Protein AF-A0A9D6TCW1-F1 (afdb_monomer_lite)

Foldseek 3Di:
DEDEALEPVVLVVVLVVCCVVCVVPVVVSVVYHGYYPVVVVQVVCCVPPRHDDDDDLVRVLVVLVVVVVVDPPDPDDSVNSSVVVVCVVVVSVVCSHVVDDPVVPPDPPPPDDPPDDD

pLDDT: mean 75.93, std 13.89, range [41.38, 91.5]

Secondary structure (DSSP, 8-state):
-EEEES-HHHHHHHHHHHHHHTTT-HHHHTT-EEEEHHHHHHHHHHHHT-S--PPPHHHHHHHHHHHHHTSTT----HHHHHHHHHHHHHHHHHHHHHT--GGGGS-TTS--PPS---

Sequence (118 aa):
MLLTTFSDTLANALRTKLRRLLGNEPRIGERLEVHALNAVARRLYELNIGWPEVASRDVVRPLLKESAGKVDGQKSSLHFLTTEWEDVVEGLRESLSTGGNARLWLPSGVLEPPPDQC

Radius of gyration: 20.14 Å; chains: 1; bounding box: 44×27×54 Å

Structure (mmCIF, N/CA/C/O backbone):
data_AF-A0A9D6TCW1-F1
#
_entry.id   AF-A0A9D6TCW1-F1
#
loop_
_atom_site.group_PDB
_atom_site.id
_atom_site.type_symbol
_atom_site.label_atom_id
_atom_site.label_alt_id
_atom_site.label_comp_id
_atom_site.label_asym_id
_atom_site.label_entity_id
_atom_site.label_seq_id
_atom_site.pdbx_PDB_ins_code
_atom_site.Cartn_x
_atom_site.Cartn_y
_atom_site.Cartn_z
_atom_site.occupancy
_atom_site.B_iso_or_equiv
_atom_site.auth_seq_id
_atom_site.auth_comp_id
_atom_site.auth_asym_id
_atom_site.auth_atom_id
_atom_site.pdbx_PDB_model_num
ATOM 1 N N . MET A 1 1 ? 16.209 -12.438 -12.715 1.00 79.31 1 MET A N 1
ATOM 2 C CA . MET A 1 1 ? 16.465 -11.817 -11.393 1.00 79.31 1 MET A CA 1
ATOM 3 C C . MET A 1 1 ? 15.421 -10.737 -11.196 1.00 79.31 1 MET A C 1
ATOM 5 O O . MET A 1 1 ? 15.114 -10.061 -12.171 1.00 79.31 1 MET A O 1
ATOM 9 N N . LEU A 1 2 ? 14.863 -10.602 -9.993 1.00 84.12 2 LEU A N 1
ATOM 10 C CA . LEU A 1 2 ? 13.787 -9.651 -9.714 1.00 84.12 2 LEU A CA 1
ATOM 11 C C . LEU A 1 2 ? 14.295 -8.537 -8.799 1.00 84.12 2 LEU A C 1
ATOM 13 O O . LEU A 1 2 ? 14.839 -8.813 -7.732 1.00 84.12 2 LEU A O 1
ATOM 17 N N . LEU A 1 3 ? 14.088 -7.292 -9.217 1.00 84.62 3 LEU A N 1
ATOM 18 C CA . LEU A 1 3 ? 14.284 -6.104 -8.401 1.00 84.62 3 LEU A CA 1
ATOM 19 C C . LEU A 1 3 ? 12.915 -5.506 -8.070 1.00 84.62 3 LEU A C 1
ATOM 21 O O . LEU A 1 3 ? 12.234 -4.961 -8.940 1.00 84.62 3 LEU A O 1
ATOM 25 N N . THR A 1 4 ? 12.512 -5.602 -6.806 1.00 86.56 4 THR A N 1
ATOM 26 C CA . THR A 1 4 ? 11.266 -5.004 -6.318 1.00 86.56 4 THR A CA 1
ATOM 27 C C . THR A 1 4 ? 11.518 -3.631 -5.717 1.00 86.56 4 THR A C 1
ATOM 29 O O . THR A 1 4 ? 12.463 -3.444 -4.953 1.00 86.56 4 THR A O 1
ATOM 32 N N . THR A 1 5 ? 10.652 -2.673 -6.026 1.00 83.56 5 THR A N 1
ATOM 33 C CA . THR A 1 5 ? 10.670 -1.330 -5.431 1.00 83.56 5 THR A CA 1
ATOM 34 C C . THR A 1 5 ? 9.282 -0.935 -4.934 1.00 83.56 5 THR A C 1
ATOM 36 O O . THR A 1 5 ? 8.328 -1.676 -5.127 1.00 83.56 5 THR A O 1
ATOM 39 N N . PHE A 1 6 ? 9.143 0.200 -4.263 1.00 78.94 6 PHE A N 1
ATOM 40 C CA . PHE A 1 6 ? 7.900 0.552 -3.574 1.00 78.94 6 PHE A CA 1
ATOM 41 C C . PHE A 1 6 ? 6.798 1.053 -4.515 1.00 78.94 6 PHE A C 1
ATOM 43 O O . PHE A 1 6 ? 5.640 0.707 -4.306 1.00 78.94 6 PHE A O 1
ATOM 50 N N . SER A 1 7 ? 7.155 1.793 -5.572 1.00 80.81 7 SER A N 1
ATOM 51 C CA . SER A 1 7 ? 6.191 2.427 -6.480 1.00 80.81 7 SER A CA 1
ATOM 52 C C . SER A 1 7 ? 6.432 2.086 -7.948 1.00 80.81 7 SER A C 1
ATOM 54 O O . SER A 1 7 ? 7.567 1.849 -8.374 1.00 80.81 7 SER A O 1
ATOM 56 N N . ASP A 1 8 ? 5.368 2.118 -8.753 1.00 82.12 8 ASP A N 1
ATOM 57 C CA . ASP A 1 8 ? 5.465 1.914 -10.203 1.00 82.12 8 ASP A CA 1
ATOM 58 C C . ASP A 1 8 ? 6.276 3.027 -10.879 1.00 82.12 8 ASP A C 1
ATOM 60 O O . ASP A 1 8 ? 7.067 2.772 -11.790 1.00 82.12 8 ASP A O 1
ATOM 64 N N . THR A 1 9 ? 6.153 4.266 -10.395 1.00 83.69 9 THR A N 1
ATOM 65 C CA . THR A 1 9 ? 6.944 5.412 -10.866 1.00 83.69 9 THR A CA 1
ATOM 66 C C . THR A 1 9 ? 8.438 5.153 -10.685 1.00 83.69 9 THR A C 1
ATOM 68 O O . THR A 1 9 ? 9.225 5.324 -11.622 1.00 83.69 9 THR A O 1
ATOM 71 N N . LEU A 1 10 ? 8.839 4.686 -9.499 1.00 82.75 10 LEU A N 1
ATOM 72 C CA . LEU A 1 10 ? 10.233 4.378 -9.211 1.00 82.75 10 LEU A CA 1
ATOM 73 C C . LEU A 1 10 ? 10.703 3.151 -9.999 1.00 82.75 10 LEU A C 1
ATOM 75 O O . LEU A 1 10 ? 11.810 3.170 -10.538 1.00 82.75 10 LEU A O 1
ATOM 79 N N . ALA A 1 11 ? 9.853 2.132 -10.159 1.00 85.00 11 ALA A N 1
ATOM 80 C CA . ALA A 1 11 ? 10.154 0.958 -10.979 1.00 85.00 11 ALA A CA 1
ATOM 81 C C . ALA A 1 11 ? 10.464 1.360 -12.430 1.00 85.00 11 ALA A C 1
ATOM 83 O O . ALA A 1 11 ? 11.478 0.945 -12.999 1.00 85.00 11 ALA A O 1
ATOM 84 N N . ASN A 1 12 ? 9.650 2.245 -13.008 1.00 83.25 12 ASN A N 1
ATOM 85 C CA . 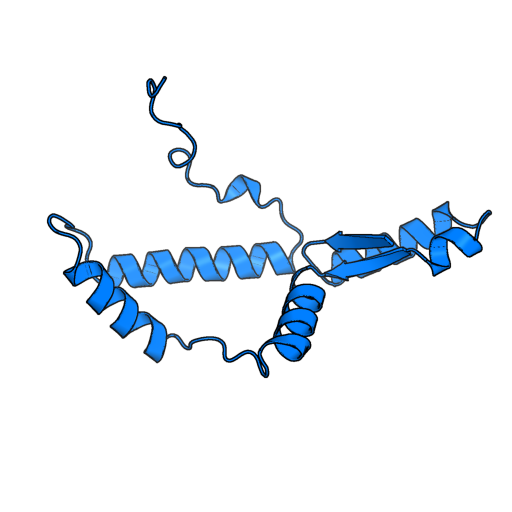ASN A 1 12 ? 9.831 2.757 -14.366 1.00 83.25 12 ASN A CA 1
ATOM 86 C C . ASN A 1 12 ? 11.087 3.630 -14.512 1.00 83.25 12 ASN A C 1
ATOM 88 O O . ASN A 1 12 ? 11.823 3.516 -15.505 1.00 83.25 12 ASN A O 1
ATOM 92 N N . ALA A 1 13 ? 11.376 4.472 -13.516 1.00 85.19 13 ALA A N 1
ATOM 93 C CA . ALA A 1 13 ? 12.590 5.283 -13.485 1.00 85.19 13 ALA A CA 1
ATOM 94 C C . ALA A 1 13 ? 13.852 4.406 -13.407 1.00 85.19 13 ALA A C 1
ATOM 96 O O . ALA A 1 13 ? 14.796 4.605 -14.178 1.00 85.19 13 ALA A O 1
ATOM 97 N N . LEU A 1 14 ? 13.850 3.394 -12.533 1.00 83.75 14 LEU A N 1
ATOM 98 C CA . LEU A 1 14 ? 14.939 2.427 -12.393 1.00 83.75 14 LEU A CA 1
ATOM 99 C C . LEU A 1 14 ? 15.134 1.618 -13.672 1.00 83.75 14 LEU A C 1
ATOM 101 O O . LEU A 1 14 ? 16.259 1.520 -14.151 1.00 83.75 14 LEU A O 1
ATOM 105 N N . ARG A 1 15 ? 14.057 1.129 -14.294 1.00 84.25 15 ARG A N 1
ATOM 106 C CA . ARG A 1 15 ? 14.118 0.408 -15.576 1.00 84.25 15 ARG A CA 1
ATOM 107 C C . ARG A 1 15 ? 14.759 1.252 -16.678 1.00 84.25 15 ARG A C 1
ATOM 109 O O . ARG A 1 15 ? 15.529 0.751 -17.494 1.00 84.25 15 ARG A O 1
ATOM 116 N N . THR A 1 16 ? 14.482 2.552 -16.699 1.00 84.50 16 THR A N 1
ATOM 117 C CA . THR A 1 16 ? 15.089 3.482 -17.662 1.00 84.50 16 THR A CA 1
ATOM 118 C C . THR A 1 16 ? 16.566 3.738 -17.370 1.00 84.50 16 THR A C 1
ATOM 120 O O . THR A 1 16 ? 17.371 3.715 -18.300 1.00 84.50 16 THR A O 1
ATOM 123 N N . LYS A 1 17 ? 16.947 3.916 -16.099 1.00 84.38 17 LYS A N 1
ATOM 124 C CA . LYS A 1 17 ? 18.357 4.063 -15.699 1.00 84.38 17 LYS A CA 1
ATOM 125 C C . LYS A 1 17 ? 19.165 2.789 -15.965 1.00 84.38 17 LYS A C 1
ATOM 127 O O . LYS A 1 17 ? 20.247 2.875 -16.534 1.00 84.38 17 LYS A O 1
ATOM 132 N N . LEU A 1 18 ? 18.612 1.619 -15.648 1.00 83.00 18 LEU A N 1
ATOM 133 C CA . LEU A 1 18 ? 19.233 0.316 -15.895 1.00 83.00 18 LEU A CA 1
ATOM 134 C C . LEU A 1 18 ? 19.469 0.073 -17.385 1.00 83.00 18 LEU A C 1
ATOM 136 O O . LEU A 1 18 ? 20.563 -0.327 -17.754 1.00 83.00 18 LEU A O 1
ATOM 140 N N . ARG A 1 19 ? 18.508 0.401 -18.258 1.00 80.56 19 ARG A N 1
ATOM 141 C CA . ARG A 1 19 ? 18.704 0.304 -19.717 1.00 80.56 19 ARG A CA 1
ATOM 142 C C . ARG A 1 19 ? 19.844 1.182 -20.234 1.00 80.56 19 ARG A C 1
ATOM 144 O O . ARG A 1 19 ? 20.554 0.767 -21.139 1.00 80.56 19 ARG A O 1
ATOM 151 N N . ARG A 1 20 ? 20.025 2.383 -19.671 1.00 82.00 20 ARG A N 1
ATOM 152 C CA . ARG A 1 20 ? 21.127 3.285 -20.050 1.00 82.00 20 ARG A CA 1
ATOM 153 C C . ARG A 1 20 ? 22.481 2.780 -19.547 1.00 82.00 20 ARG A C 1
ATOM 155 O O . ARG A 1 20 ? 23.459 2.875 -20.274 1.00 82.00 20 ARG A O 1
ATOM 162 N N . LEU A 1 21 ? 22.527 2.236 -18.330 1.00 82.00 21 LEU A N 1
ATOM 163 C CA . LEU A 1 21 ? 23.751 1.696 -17.727 1.00 82.00 21 LEU A CA 1
ATOM 164 C C . LEU A 1 21 ? 24.179 0.360 -18.353 1.00 82.00 21 LEU A C 1
ATOM 166 O O . LEU A 1 21 ? 25.366 0.121 -18.526 1.00 82.00 21 LEU A O 1
ATOM 170 N N . LEU A 1 22 ? 23.220 -0.485 -18.735 1.00 75.94 22 LEU A N 1
ATOM 171 C CA . LEU A 1 22 ? 23.449 -1.792 -19.361 1.00 75.94 22 LEU A CA 1
ATOM 172 C C . LEU A 1 22 ? 23.570 -1.711 -20.891 1.00 75.94 22 LEU A C 1
ATOM 174 O O . LEU A 1 22 ? 23.511 -2.740 -21.560 1.00 75.94 22 LEU A O 1
ATOM 178 N N . GLY A 1 23 ? 23.742 -0.511 -21.459 1.00 65.25 23 GLY A N 1
ATOM 179 C CA . GLY A 1 23 ? 23.805 -0.287 -22.908 1.00 65.25 23 GLY A CA 1
ATOM 180 C C . GLY A 1 23 ? 24.885 -1.099 -23.640 1.00 65.25 23 GLY A C 1
ATOM 181 O O . GLY A 1 23 ? 24.759 -1.303 -24.842 1.00 65.25 23 GLY A O 1
ATOM 182 N N . ASN A 1 24 ? 25.894 -1.609 -22.922 1.00 63.31 24 ASN A N 1
ATOM 183 C CA . ASN A 1 24 ? 26.934 -2.491 -23.464 1.00 63.31 24 ASN A CA 1
ATOM 184 C C . ASN A 1 24 ? 26.645 -3.999 -23.310 1.00 63.31 24 ASN A C 1
ATOM 186 O O . ASN A 1 24 ? 27.265 -4.795 -24.009 1.00 63.31 24 ASN A O 1
ATOM 190 N N . GLU A 1 25 ? 25.703 -4.414 -22.453 1.00 66.56 25 GLU A N 1
ATOM 191 C CA . GLU A 1 25 ? 25.390 -5.825 -22.153 1.00 66.56 25 GLU A CA 1
ATOM 192 C C . GLU A 1 25 ? 23.866 -6.075 -22.132 1.00 66.56 25 GLU A C 1
ATOM 194 O O . GLU A 1 25 ? 23.271 -6.378 -21.089 1.00 66.56 25 GLU A O 1
ATOM 199 N N . PRO A 1 26 ? 23.201 -5.997 -23.304 1.00 66.69 26 PRO A N 1
ATOM 200 C CA . PRO A 1 26 ? 21.741 -6.082 -23.419 1.00 66.69 26 PRO A CA 1
ATOM 201 C C . PRO A 1 26 ? 21.161 -7.392 -22.860 1.00 66.69 26 PRO A C 1
ATOM 203 O O . PRO A 1 26 ? 20.081 -7.400 -22.271 1.00 66.69 26 PRO A O 1
ATOM 206 N N . ARG A 1 27 ? 21.927 -8.487 -22.932 1.00 66.88 27 ARG A N 1
ATOM 207 C CA . ARG A 1 27 ? 21.522 -9.822 -22.457 1.00 66.88 27 ARG A CA 1
ATOM 208 C C . ARG A 1 27 ? 21.291 -9.897 -20.941 1.00 66.88 27 ARG A C 1
ATOM 210 O O . ARG A 1 27 ? 20.553 -10.767 -20.482 1.00 66.88 27 ARG A O 1
ATOM 217 N N . ILE A 1 28 ? 21.926 -9.022 -20.152 1.00 69.94 28 ILE A N 1
ATOM 218 C CA . ILE A 1 28 ? 21.722 -8.952 -18.693 1.00 69.94 28 ILE A CA 1
ATOM 219 C C . ILE A 1 28 ? 20.449 -8.157 -18.379 1.00 69.94 28 ILE A C 1
ATOM 221 O O . ILE A 1 28 ? 19.654 -8.574 -17.535 1.00 69.94 28 ILE A O 1
ATOM 225 N N . GLY A 1 29 ? 20.220 -7.050 -19.092 1.00 64.88 29 GLY A N 1
ATOM 226 C CA . GLY A 1 29 ? 19.034 -6.206 -18.920 1.00 64.88 29 GLY A CA 1
ATOM 227 C C . GLY A 1 29 ? 17.724 -6.907 -19.282 1.00 64.88 29 GLY A C 1
ATOM 228 O O . GLY A 1 29 ? 16.706 -6.651 -18.649 1.00 64.88 29 GLY A O 1
ATOM 229 N N . GLU A 1 30 ? 17.754 -7.838 -20.237 1.00 70.56 30 GLU A N 1
ATOM 230 C CA . GLU A 1 30 ? 16.597 -8.664 -20.617 1.00 70.56 30 GLU A CA 1
ATOM 231 C C . GLU A 1 30 ? 16.150 -9.638 -19.516 1.00 70.56 30 GLU A C 1
ATOM 233 O O . GLU A 1 30 ? 14.974 -9.984 -19.441 1.00 70.56 30 GLU A O 1
ATOM 238 N N . ARG A 1 31 ? 17.069 -10.077 -18.642 1.00 77.00 31 ARG A N 1
ATOM 239 C CA . ARG A 1 31 ? 16.789 -11.049 -17.564 1.00 77.00 31 ARG A CA 1
ATOM 240 C C . ARG A 1 31 ? 16.483 -10.386 -16.217 1.00 77.00 31 ARG A C 1
ATOM 242 O O . ARG A 1 31 ? 16.230 -11.094 -15.232 1.00 77.00 31 ARG A O 1
ATOM 249 N N . LEU A 1 32 ? 16.568 -9.056 -16.152 1.00 79.06 32 LEU A N 1
ATOM 250 C CA . LEU A 1 32 ? 16.304 -8.263 -14.959 1.00 79.06 32 LEU A CA 1
ATOM 251 C C . LEU A 1 32 ? 14.892 -7.674 -15.031 1.00 79.06 32 LEU A C 1
ATOM 253 O O . LEU A 1 32 ? 14.619 -6.742 -15.786 1.00 79.06 32 LEU A O 1
ATOM 257 N N . GLU A 1 33 ? 14.000 -8.207 -14.207 1.00 81.88 33 GLU A N 1
ATOM 258 C CA . GLU A 1 33 ? 12.643 -7.692 -14.058 1.00 81.88 33 GLU A CA 1
ATOM 259 C C . GLU A 1 33 ? 12.620 -6.641 -12.947 1.00 81.88 33 GLU A C 1
ATOM 261 O O . GLU A 1 33 ? 13.130 -6.879 -11.851 1.00 81.88 33 GLU A O 1
ATOM 266 N N . VAL A 1 34 ? 12.039 -5.472 -13.225 1.00 85.19 34 VAL A N 1
ATOM 267 C CA . VAL A 1 34 ? 11.865 -4.395 -12.242 1.00 85.19 34 VAL A CA 1
ATOM 268 C C . VAL A 1 34 ? 10.380 -4.124 -12.092 1.00 85.19 34 VAL A C 1
ATOM 270 O O . VAL A 1 34 ? 9.731 -3.711 -13.054 1.00 85.19 34 VAL A O 1
ATOM 273 N N . HIS A 1 35 ? 9.854 -4.341 -10.890 1.00 86.19 35 HIS A N 1
ATOM 274 C CA . HIS A 1 35 ? 8.430 -4.201 -10.597 1.00 86.19 35 HIS A CA 1
ATOM 275 C C . HIS A 1 35 ? 8.201 -3.514 -9.253 1.00 86.19 35 HIS A C 1
ATOM 277 O O . HIS A 1 35 ? 9.035 -3.591 -8.348 1.00 86.19 35 HIS A O 1
ATOM 283 N N . ALA A 1 36 ? 7.047 -2.863 -9.106 1.00 86.75 36 ALA A N 1
ATOM 284 C CA . ALA A 1 36 ? 6.583 -2.448 -7.794 1.00 86.75 36 ALA A CA 1
ATOM 285 C C . ALA A 1 36 ? 6.227 -3.678 -6.943 1.00 86.75 36 ALA A C 1
ATOM 287 O O . ALA A 1 36 ? 5.685 -4.667 -7.445 1.00 86.75 36 ALA A O 1
ATOM 288 N N . LEU A 1 37 ? 6.498 -3.603 -5.643 1.00 86.00 37 LEU A N 1
ATOM 289 C CA . LEU A 1 37 ? 6.230 -4.658 -4.675 1.00 86.00 37 LEU A CA 1
ATOM 290 C C . LEU A 1 37 ? 4.744 -5.019 -4.676 1.00 86.00 37 LEU A C 1
ATOM 292 O O . LEU A 1 37 ? 4.414 -6.196 -4.727 1.00 86.00 37 LEU A O 1
ATOM 296 N N . ASN A 1 38 ? 3.858 -4.019 -4.727 1.00 83.06 38 ASN A N 1
ATOM 297 C CA . ASN A 1 38 ? 2.410 -4.226 -4.794 1.00 83.06 38 ASN A CA 1
ATOM 298 C C . ASN A 1 38 ? 1.985 -4.997 -6.048 1.00 83.06 38 ASN A C 1
ATOM 300 O O . ASN A 1 38 ? 1.102 -5.849 -5.970 1.00 83.06 38 ASN A O 1
ATOM 304 N N . ALA A 1 39 ? 2.619 -4.731 -7.192 1.00 84.88 39 ALA A N 1
ATOM 305 C CA . ALA A 1 39 ? 2.323 -5.431 -8.437 1.00 84.88 39 ALA A CA 1
ATOM 306 C C . ALA A 1 39 ? 2.739 -6.908 -8.354 1.00 84.88 39 ALA A C 1
ATOM 308 O O . ALA A 1 39 ? 1.978 -7.791 -8.749 1.00 84.88 39 ALA A O 1
ATOM 309 N N . VAL A 1 40 ? 3.918 -7.186 -7.787 1.00 87.62 40 VAL A N 1
ATOM 310 C CA . VAL A 1 40 ? 4.388 -8.563 -7.565 1.00 87.62 40 VAL A CA 1
ATOM 311 C C . VAL A 1 40 ? 3.522 -9.276 -6.528 1.00 87.62 40 VAL A C 1
ATOM 313 O O . VAL A 1 40 ? 3.088 -10.396 -6.774 1.00 87.62 40 VAL A O 1
ATOM 316 N N . ALA A 1 41 ? 3.223 -8.625 -5.403 1.00 86.69 41 ALA A N 1
ATOM 317 C CA . ALA A 1 41 ? 2.400 -9.179 -4.333 1.00 86.69 41 ALA A CA 1
ATOM 318 C C . ALA A 1 41 ? 0.989 -9.521 -4.826 1.00 86.69 41 ALA A C 1
ATOM 320 O O . ALA A 1 41 ? 0.527 -10.637 -4.612 1.00 86.69 41 ALA A O 1
ATOM 321 N N . ARG A 1 42 ? 0.339 -8.604 -5.555 1.00 86.81 42 ARG A N 1
ATOM 322 C CA . ARG A 1 42 ? -0.976 -8.835 -6.166 1.00 86.81 42 ARG A CA 1
ATOM 323 C C . ARG A 1 42 ? -0.944 -10.020 -7.124 1.00 86.81 42 ARG A C 1
ATOM 325 O O . ARG A 1 42 ? -1.751 -10.928 -6.983 1.00 86.81 42 ARG A O 1
ATOM 332 N N . ARG A 1 43 ? 0.023 -10.046 -8.046 1.00 87.19 43 ARG A N 1
ATOM 333 C CA . ARG A 1 43 ? 0.174 -11.142 -9.011 1.00 87.19 43 ARG A CA 1
ATOM 334 C C . ARG A 1 43 ? 0.370 -12.488 -8.313 1.00 87.19 43 ARG A C 1
ATOM 336 O O . ARG A 1 43 ? -0.235 -13.475 -8.710 1.00 87.19 43 ARG A O 1
ATOM 343 N N . LEU A 1 44 ? 1.217 -12.544 -7.286 1.00 89.06 44 LEU A N 1
ATOM 344 C CA . LEU A 1 44 ? 1.440 -13.774 -6.525 1.00 89.06 44 LEU A CA 1
ATOM 345 C C . LEU A 1 44 ? 0.186 -14.199 -5.755 1.00 89.06 44 LEU A C 1
ATOM 347 O O . LEU A 1 44 ? -0.113 -15.389 -5.716 1.00 89.06 44 LEU A O 1
ATOM 351 N N . TYR A 1 45 ? -0.559 -13.255 -5.182 1.00 87.38 45 TYR A N 1
ATOM 352 C CA . TYR A 1 45 ? -1.808 -13.541 -4.479 1.00 87.38 45 TYR A CA 1
ATOM 353 C C . TYR A 1 45 ? -2.875 -14.099 -5.433 1.00 87.38 45 TYR A C 1
ATOM 355 O O . TYR A 1 45 ? -3.455 -15.147 -5.162 1.00 87.38 45 TYR A O 1
ATOM 363 N N . GLU A 1 46 ? -3.052 -13.467 -6.595 1.00 91.44 46 GLU A N 1
ATOM 364 C CA . GLU A 1 46 ? -3.981 -13.908 -7.644 1.00 91.44 46 GLU A CA 1
ATOM 365 C C . GLU A 1 46 ? -3.664 -15.311 -8.164 1.00 91.44 46 GLU A C 1
ATOM 367 O O . GLU A 1 46 ? -4.575 -16.102 -8.396 1.00 91.44 46 GLU A O 1
ATOM 372 N N . LEU A 1 47 ? -2.379 -15.643 -8.303 1.00 90.88 47 LEU A N 1
ATOM 373 C CA . LEU A 1 47 ? -1.947 -16.950 -8.797 1.00 90.88 47 LEU A CA 1
ATOM 374 C C . LEU A 1 47 ? -2.095 -18.083 -7.775 1.00 90.88 47 LEU A C 1
ATOM 376 O O . LEU A 1 47 ? -2.293 -19.224 -8.182 1.00 90.88 47 LEU A O 1
ATOM 380 N N . ASN A 1 48 ? -1.951 -17.801 -6.477 1.00 91.38 48 ASN A N 1
ATOM 381 C CA . ASN A 1 48 ? -1.885 -18.847 -5.446 1.00 91.38 48 ASN A CA 1
ATOM 382 C C . ASN A 1 48 ? -3.146 -18.954 -4.584 1.00 91.38 48 ASN A C 1
ATOM 384 O O . ASN A 1 48 ? -3.410 -20.018 -4.030 1.00 91.38 48 ASN A O 1
ATOM 388 N N . ILE A 1 49 ? -3.890 -17.860 -4.423 1.00 91.50 49 ILE A N 1
ATOM 389 C CA . ILE A 1 49 ? -5.026 -17.770 -3.497 1.00 91.50 49 ILE A CA 1
ATOM 390 C C . ILE A 1 49 ? -6.301 -17.413 -4.265 1.00 91.50 49 ILE A C 1
ATOM 392 O O . ILE A 1 49 ? -7.337 -18.039 -4.056 1.00 91.50 49 ILE A O 1
ATOM 396 N N . GLY A 1 50 ? -6.222 -16.445 -5.179 1.00 88.31 50 GLY A N 1
ATOM 397 C CA . GLY A 1 50 ? -7.356 -15.965 -5.965 1.00 88.31 50 GLY A CA 1
ATOM 398 C C . GLY A 1 50 ? -7.480 -14.447 -5.910 1.00 88.31 50 GLY A C 1
ATOM 399 O O . GLY A 1 50 ? -6.514 -13.745 -5.621 1.00 88.31 50 GLY A O 1
ATOM 400 N N . TRP A 1 51 ? -8.662 -13.911 -6.212 1.00 82.56 51 TRP A N 1
ATOM 401 C CA . TRP A 1 51 ? -8.819 -12.463 -6.318 1.00 82.56 51 TRP A CA 1
ATOM 402 C C . TRP A 1 51 ? -8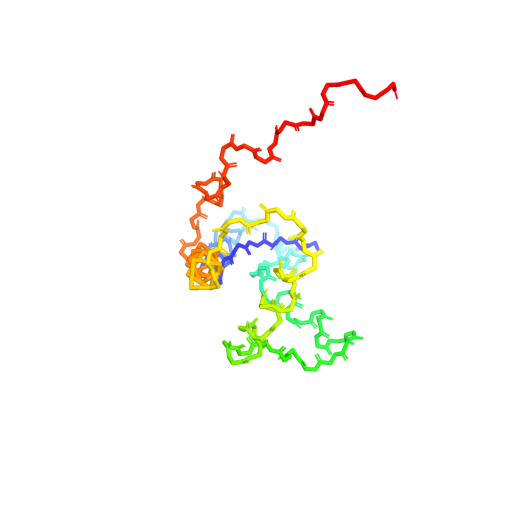.631 -11.773 -4.956 1.00 82.56 51 TRP A C 1
ATOM 404 O O . TRP A 1 51 ? -9.301 -12.150 -3.994 1.00 82.56 51 TRP A O 1
ATOM 414 N N . PRO A 1 52 ? -7.748 -10.765 -4.846 1.00 80.94 52 PRO A N 1
ATOM 415 C CA . PRO A 1 52 ? -7.537 -10.060 -3.593 1.00 80.94 52 PRO A CA 1
ATOM 416 C C . PRO A 1 52 ? -8.775 -9.240 -3.232 1.00 80.94 52 PRO A C 1
ATOM 418 O O . PRO A 1 52 ? -9.092 -8.239 -3.881 1.00 80.94 52 PRO A O 1
ATOM 421 N N . GLU A 1 53 ? -9.451 -9.648 -2.164 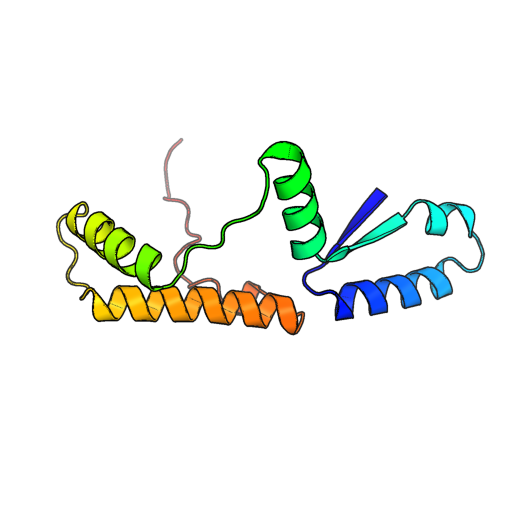1.00 82.31 53 GLU A N 1
ATOM 422 C CA . GLU A 1 53 ? -10.527 -8.886 -1.543 1.00 82.31 53 GLU A CA 1
ATOM 423 C C . GLU A 1 53 ? -9.942 -8.035 -0.413 1.00 82.31 53 GLU A C 1
ATOM 425 O O . GLU A 1 53 ? -9.624 -8.514 0.675 1.00 82.31 53 GLU A O 1
ATOM 430 N N . VAL A 1 54 ? -9.727 -6.750 -0.698 1.00 81.69 54 VAL A N 1
ATOM 431 C CA . VAL A 1 54 ? -9.230 -5.807 0.307 1.00 81.69 54 VAL A CA 1
ATOM 432 C C . VAL A 1 54 ? -10.383 -5.448 1.239 1.00 81.69 54 VAL A C 1
ATOM 434 O O . VAL A 1 54 ? -11.390 -4.903 0.790 1.00 81.69 54 VAL A O 1
ATOM 437 N N . ALA A 1 55 ? -10.221 -5.736 2.533 1.00 85.25 55 ALA A N 1
ATOM 438 C CA . ALA A 1 55 ? -11.233 -5.448 3.542 1.00 85.25 55 ALA A CA 1
ATOM 439 C C . ALA A 1 55 ? -11.604 -3.956 3.550 1.00 85.25 55 ALA A C 1
ATOM 441 O O . ALA A 1 55 ? -10.739 -3.081 3.654 1.00 85.25 55 ALA A O 1
ATOM 442 N N . SER A 1 56 ? -12.902 -3.667 3.452 1.00 84.88 56 SER A N 1
ATOM 443 C CA . SER A 1 56 ? -13.418 -2.304 3.556 1.00 84.88 56 SER A CA 1
ATOM 444 C C . SER A 1 56 ? -13.386 -1.809 5.005 1.00 84.88 56 SER A C 1
ATOM 446 O O . SER A 1 56 ? -13.283 -2.593 5.953 1.00 84.88 56 SER A O 1
ATOM 448 N N . ARG A 1 57 ? -13.537 -0.494 5.200 1.00 82.25 57 ARG A N 1
ATOM 449 C CA . ARG A 1 57 ? -13.629 0.109 6.543 1.00 82.25 57 ARG A CA 1
ATOM 450 C C . ARG A 1 57 ? -14.754 -0.506 7.383 1.00 82.25 57 ARG A C 1
ATOM 452 O O . ARG A 1 57 ? -14.579 -0.707 8.584 1.00 82.25 57 ARG A O 1
ATOM 459 N N . ASP A 1 58 ? -15.865 -0.864 6.742 1.00 85.62 58 ASP A N 1
ATOM 460 C CA . ASP A 1 58 ? -17.022 -1.488 7.391 1.00 85.62 58 ASP A CA 1
ATOM 461 C C . ASP A 1 58 ? -16.727 -2.902 7.903 1.00 85.62 58 ASP A C 1
ATOM 463 O O . ASP A 1 58 ? -17.336 -3.334 8.878 1.00 85.62 58 ASP A O 1
ATOM 467 N N . VAL A 1 59 ? -15.769 -3.603 7.286 1.00 89.38 59 VAL A N 1
ATOM 468 C CA . VAL A 1 59 ? -15.277 -4.914 7.738 1.00 89.38 59 VAL A CA 1
ATOM 469 C C . VAL A 1 59 ? -14.215 -4.750 8.824 1.00 89.38 59 VAL A C 1
ATOM 471 O O . VAL A 1 59 ? -14.228 -5.458 9.828 1.00 89.38 59 VAL A O 1
ATOM 474 N N . VAL A 1 60 ? -13.307 -3.788 8.668 1.00 89.12 60 VAL A N 1
ATOM 475 C CA . VAL A 1 60 ? -12.195 -3.573 9.605 1.00 89.12 60 VAL A CA 1
ATOM 476 C C . VAL A 1 60 ? -12.682 -3.089 10.974 1.00 89.12 60 VAL A C 1
ATOM 478 O O . VAL A 1 60 ? -12.216 -3.572 12.005 1.00 89.12 60 VAL A O 1
ATOM 481 N N . ARG A 1 61 ? -13.642 -2.161 11.018 1.00 87.19 61 ARG A N 1
ATOM 482 C CA . ARG A 1 61 ? -14.142 -1.572 12.269 1.00 87.19 61 ARG A CA 1
ATOM 483 C C . ARG A 1 61 ? -14.712 -2.593 13.275 1.00 87.19 61 ARG A C 1
ATOM 485 O O . ARG A 1 61 ? -14.342 -2.512 14.450 1.00 87.19 61 ARG A O 1
ATOM 492 N N . PRO A 1 62 ? -15.600 -3.537 12.898 1.00 89.38 62 PRO A N 1
ATOM 493 C CA . PRO A 1 62 ? -16.078 -4.562 13.824 1.00 89.38 62 PRO A CA 1
ATOM 494 C C . PRO A 1 62 ? -14.964 -5.526 14.252 1.00 89.38 62 PRO A C 1
ATOM 496 O O . PRO A 1 62 ? -14.929 -5.893 15.424 1.00 89.38 62 PRO A O 1
ATOM 499 N N . LEU A 1 63 ? -14.017 -5.861 13.366 1.00 88.62 63 LEU A N 1
ATOM 500 C CA . LEU A 1 63 ? -12.860 -6.704 13.703 1.00 88.62 63 LEU A CA 1
ATOM 501 C C . LEU A 1 63 ? -11.923 -6.031 14.716 1.00 88.62 63 LEU A C 1
ATOM 503 O O . LEU A 1 63 ? -11.462 -6.676 15.659 1.00 88.62 63 LEU A O 1
ATOM 507 N N . LEU A 1 64 ? -11.681 -4.724 14.572 1.00 87.56 64 LEU A N 1
ATOM 508 C CA . LEU A 1 64 ? -10.940 -3.929 15.555 1.00 87.56 64 LEU A CA 1
ATOM 509 C C . LEU A 1 64 ? -11.655 -3.913 16.908 1.00 87.56 64 LEU A C 1
ATOM 511 O O . LEU A 1 64 ? -11.014 -4.100 17.940 1.00 87.56 64 LEU A O 1
ATOM 515 N N . LYS A 1 65 ? -12.983 -3.744 16.914 1.00 86.75 65 LYS A N 1
ATOM 516 C CA . LYS A 1 65 ? -13.786 -3.775 18.146 1.00 86.75 65 LYS A CA 1
ATOM 517 C C . LYS A 1 65 ? -13.705 -5.130 18.847 1.00 86.75 65 LYS A C 1
ATOM 519 O O . LYS A 1 65 ? -13.514 -5.172 20.060 1.00 86.75 65 LYS A O 1
ATOM 524 N N . GLU A 1 66 ? -13.859 -6.217 18.098 1.00 87.62 66 GLU A N 1
ATOM 525 C CA . GLU A 1 66 ? -13.754 -7.576 18.629 1.00 87.62 66 GLU A CA 1
ATOM 526 C C . GLU A 1 66 ? -12.358 -7.836 19.206 1.00 87.62 66 GLU A C 1
ATOM 528 O O . GLU A 1 66 ? -12.229 -8.367 20.307 1.00 87.62 66 GLU A O 1
ATOM 533 N N . SER A 1 67 ? -11.313 -7.416 18.491 1.00 86.62 67 SER A N 1
ATOM 534 C CA . SER A 1 67 ? -9.924 -7.616 18.911 1.00 86.62 67 SER A CA 1
ATOM 535 C C . SER A 1 67 ? -9.581 -6.795 20.154 1.00 86.62 67 SER A C 1
ATOM 537 O O . SER A 1 67 ? -8.952 -7.316 21.071 1.00 86.62 67 SER A O 1
ATOM 539 N N . ALA A 1 68 ? -10.052 -5.547 20.235 1.00 84.56 68 ALA A N 1
ATOM 540 C CA . ALA A 1 68 ? -9.876 -4.696 21.411 1.00 84.56 68 ALA A CA 1
ATOM 541 C C . ALA A 1 68 ? -10.553 -5.282 22.660 1.00 84.56 68 ALA A C 1
ATOM 543 O O . ALA A 1 68 ? -10.004 -5.195 23.753 1.00 84.56 68 ALA A O 1
ATOM 544 N N . GLY A 1 69 ? -11.713 -5.930 22.499 1.00 81.00 69 GLY A N 1
ATOM 545 C CA . GLY A 1 69 ? -12.423 -6.595 23.596 1.00 81.00 69 GLY A CA 1
ATOM 546 C C . GLY A 1 69 ? -11.729 -7.848 24.144 1.00 81.00 69 GLY A C 1
ATOM 547 O O . GLY A 1 69 ? -12.075 -8.293 25.232 1.00 81.00 69 GLY A O 1
ATOM 548 N N . LYS A 1 70 ? -10.760 -8.416 23.413 1.00 84.31 70 LYS A N 1
ATOM 549 C CA . LYS A 1 70 ? -9.979 -9.592 23.838 1.00 84.31 70 LYS A CA 1
ATOM 550 C C . LYS A 1 70 ? -8.720 -9.230 24.630 1.00 84.31 70 LYS A C 1
ATOM 552 O O . LYS A 1 70 ? -8.065 -10.132 25.145 1.00 84.31 70 LYS A O 1
ATOM 557 N N . VAL A 1 71 ? -8.356 -7.947 24.706 1.00 80.25 71 VAL A N 1
ATOM 558 C CA . VAL A 1 71 ? -7.155 -7.495 25.416 1.00 80.25 71 VAL A CA 1
ATOM 559 C C . VAL A 1 71 ? -7.555 -6.778 26.701 1.00 80.25 71 VAL A C 1
ATOM 561 O O . VAL A 1 71 ? -8.043 -5.648 26.674 1.00 80.25 71 VAL A O 1
ATOM 564 N N . ASP A 1 72 ? -7.320 -7.434 27.835 1.00 65.50 72 ASP A N 1
ATOM 565 C CA . ASP A 1 72 ? -7.594 -6.861 29.152 1.00 65.50 72 ASP A CA 1
ATOM 566 C C . ASP A 1 72 ? -6.707 -5.637 29.438 1.00 65.50 72 ASP A C 1
ATOM 568 O O . ASP A 1 72 ? -5.514 -5.609 29.134 1.00 65.50 72 ASP A O 1
ATOM 572 N N . GLY A 1 73 ? -7.299 -4.606 30.050 1.00 68.81 73 GLY A N 1
ATOM 573 C CA . GLY A 1 73 ? -6.586 -3.406 30.501 1.00 68.81 73 GLY A CA 1
ATOM 574 C C . GLY A 1 73 ? -6.380 -2.305 29.453 1.00 68.81 73 GLY A C 1
ATOM 575 O O . GLY A 1 73 ? -5.770 -1.280 29.773 1.00 68.81 73 GLY A O 1
ATOM 576 N N . GLN A 1 74 ? -6.903 -2.446 28.229 1.00 65.19 74 GLN A N 1
ATOM 577 C CA . GLN A 1 74 ? -6.824 -1.370 27.237 1.00 65.19 74 GLN A CA 1
ATOM 578 C C . GLN A 1 74 ? -7.776 -0.210 27.565 1.00 65.19 74 GLN A C 1
ATOM 580 O O . GLN A 1 74 ? -8.991 -0.372 27.640 1.00 65.19 74 GLN A O 1
ATOM 585 N N . LYS A 1 75 ? -7.215 0.997 27.714 1.00 69.75 75 LYS A N 1
ATOM 586 C CA . LYS A 1 75 ? -7.963 2.259 27.902 1.00 69.75 75 LYS A CA 1
ATOM 587 C C . LYS A 1 75 ? -8.251 2.995 26.586 1.00 69.75 75 LYS A C 1
ATOM 589 O O . LYS A 1 75 ? -8.787 4.101 26.602 1.00 69.75 75 LYS A O 1
ATOM 594 N N . SER A 1 76 ? -7.868 2.408 25.457 1.00 74.19 76 SER A N 1
ATOM 595 C CA . SER A 1 76 ? -8.001 3.013 24.134 1.00 74.19 76 SER A CA 1
ATOM 596 C C . SER A 1 76 ? -9.446 2.936 23.651 1.00 74.19 76 SER A C 1
ATOM 598 O O . SER A 1 76 ? -10.055 1.868 23.640 1.00 74.19 76 SER A O 1
ATOM 600 N N . SER A 1 77 ? -10.013 4.070 23.236 1.00 84.12 77 SER A N 1
ATOM 601 C CA . SER A 1 77 ? -11.360 4.084 22.661 1.00 84.12 77 SER A CA 1
ATOM 602 C C . SER A 1 77 ? -11.364 3.427 21.275 1.00 84.12 77 SER A C 1
ATOM 604 O O . SER A 1 77 ? -10.381 3.493 20.537 1.00 84.12 77 SER A O 1
ATOM 606 N N . LEU A 1 78 ? -12.492 2.832 20.874 1.00 83.62 78 LEU A N 1
ATOM 607 C CA . LEU A 1 78 ? -12.636 2.269 19.523 1.00 83.62 78 LEU A CA 1
ATOM 608 C C . LEU A 1 78 ? -12.413 3.328 18.432 1.00 83.62 78 LEU A C 1
ATOM 610 O O . LEU A 1 78 ? -11.880 3.014 17.372 1.00 83.62 78 LEU A O 1
ATOM 614 N N . HIS A 1 79 ? -12.813 4.576 18.693 1.00 85.00 79 HIS A N 1
ATOM 615 C CA . HIS A 1 79 ? -12.544 5.690 17.787 1.00 85.00 79 HIS A CA 1
ATOM 61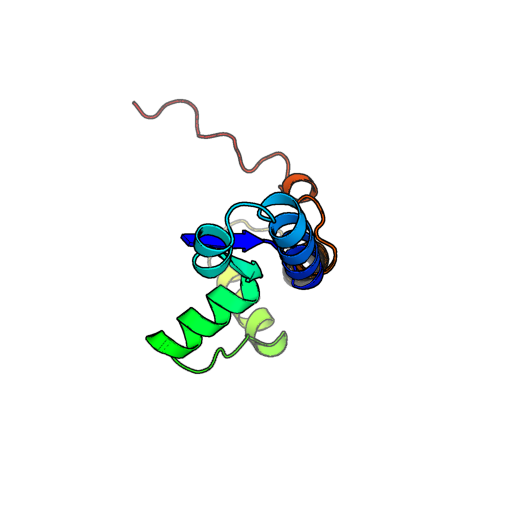6 C C . HIS A 1 79 ? -11.041 5.886 17.610 1.00 85.00 79 HIS A C 1
ATOM 618 O O . HIS A 1 79 ? -10.585 5.957 16.477 1.00 85.00 79 HIS A O 1
ATOM 624 N N . PHE A 1 80 ? -10.283 5.944 18.706 1.00 86.12 80 PHE A N 1
ATOM 625 C CA . PHE A 1 80 ? -8.833 6.097 18.651 1.00 86.12 80 PHE A CA 1
ATOM 626 C C . PHE A 1 80 ? -8.190 4.963 17.843 1.00 86.12 80 PHE A C 1
ATOM 628 O O . PHE A 1 80 ? -7.491 5.237 16.881 1.00 86.12 80 PHE A O 1
ATOM 635 N N . LEU A 1 81 ? -8.524 3.700 18.130 1.00 86.75 81 LEU A N 1
ATOM 636 C CA . LEU A 1 81 ? -7.985 2.549 17.388 1.00 86.75 81 LEU A CA 1
ATOM 637 C C . LEU A 1 81 ? -8.329 2.574 15.893 1.00 86.75 81 LEU A C 1
ATOM 639 O O . LEU A 1 81 ? -7.525 2.154 15.067 1.00 86.75 81 LEU A O 1
ATOM 643 N N . THR A 1 82 ? -9.527 3.049 15.547 1.00 86.44 82 THR A N 1
ATOM 644 C CA . THR A 1 82 ? -9.939 3.179 14.143 1.00 86.44 82 THR A CA 1
ATOM 645 C C . THR A 1 82 ? -9.135 4.276 13.448 1.00 86.44 82 THR A C 1
ATOM 647 O O . THR A 1 82 ? -8.661 4.054 12.342 1.00 86.44 82 THR A O 1
ATOM 650 N N . THR A 1 83 ? -8.939 5.426 14.101 1.00 86.06 83 THR A N 1
ATOM 651 C CA . THR A 1 83 ? -8.124 6.529 13.572 1.00 86.06 83 THR A CA 1
ATOM 652 C C . THR A 1 83 ? -6.663 6.117 13.406 1.00 86.06 83 THR A C 1
ATOM 654 O O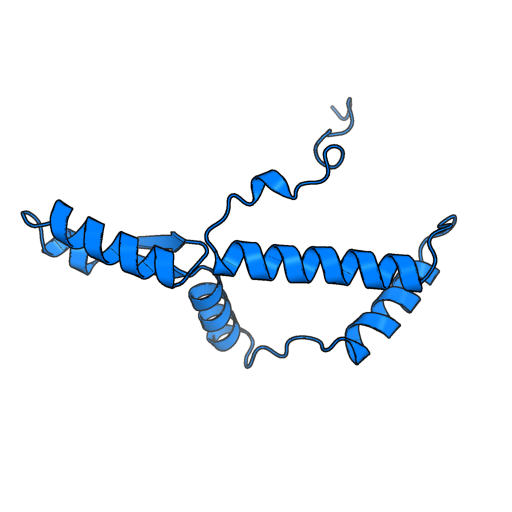 . THR A 1 83 ? -6.131 6.254 12.315 1.00 86.06 83 THR A O 1
ATOM 657 N N . GLU A 1 84 ? -6.051 5.506 14.422 1.00 87.31 84 GLU A N 1
ATOM 658 C CA . GLU A 1 84 ? -4.660 5.034 14.346 1.00 87.31 84 GLU A CA 1
ATOM 659 C C . GLU A 1 84 ? -4.465 4.000 13.231 1.00 87.31 84 GLU A C 1
ATOM 661 O O . GLU A 1 84 ? -3.490 4.047 12.484 1.00 87.31 84 GLU A O 1
ATOM 666 N N . TRP A 1 85 ? -5.410 3.065 13.083 1.00 86.62 85 TRP A N 1
ATOM 667 C CA . TRP A 1 85 ? -5.375 2.099 11.988 1.00 86.62 85 TRP A CA 1
ATOM 668 C C . TRP A 1 85 ? -5.440 2.790 10.621 1.00 86.62 85 TRP A C 1
ATOM 670 O O . TRP A 1 85 ? -4.688 2.439 9.711 1.00 86.62 85 TRP A O 1
ATOM 680 N N . GLU A 1 86 ? -6.334 3.766 10.465 1.00 87.00 86 GLU A N 1
ATOM 681 C CA . GLU A 1 86 ? -6.479 4.521 9.221 1.00 87.00 86 GLU A CA 1
ATOM 682 C C . GLU A 1 86 ? -5.233 5.346 8.896 1.00 87.00 86 GLU A C 1
ATOM 684 O O . GLU A 1 86 ? -4.800 5.329 7.744 1.00 87.00 86 GLU A O 1
ATOM 689 N N . ASP A 1 87 ? -4.622 5.983 9.892 1.00 84.19 87 ASP A N 1
ATOM 690 C CA . ASP A 1 87 ? -3.398 6.768 9.728 1.00 84.19 87 ASP A CA 1
ATOM 691 C C . ASP A 1 87 ? -2.223 5.882 9.288 1.00 84.19 87 ASP A C 1
ATOM 693 O O . ASP A 1 87 ? -1.498 6.224 8.350 1.00 84.19 87 ASP A O 1
ATOM 697 N N . VAL A 1 88 ? -2.071 4.693 9.886 1.00 84.38 88 VAL A N 1
ATOM 698 C CA . VAL A 1 88 ? -1.048 3.715 9.476 1.00 84.38 88 VAL A CA 1
ATOM 699 C C . VAL A 1 88 ? -1.290 3.223 8.048 1.00 84.38 88 VAL A C 1
ATOM 701 O O . VAL A 1 88 ? -0.350 3.145 7.252 1.00 84.38 88 VAL A O 1
ATOM 704 N N . VAL A 1 89 ? -2.536 2.886 7.699 1.00 84.06 89 VAL A N 1
ATOM 705 C CA . VAL A 1 89 ? -2.878 2.379 6.361 1.00 84.06 89 VAL A CA 1
ATOM 706 C C . VAL A 1 89 ? -2.704 3.457 5.292 1.00 84.06 89 VAL A C 1
ATOM 708 O O . VAL A 1 89 ? -2.148 3.166 4.231 1.00 84.06 89 VAL A O 1
ATOM 711 N N . GLU A 1 90 ? -3.144 4.691 5.545 1.00 80.88 90 GLU A N 1
ATOM 712 C CA . GLU A 1 90 ? -3.006 5.783 4.580 1.00 80.88 90 GLU A CA 1
ATOM 713 C C . GLU A 1 90 ? -1.544 6.215 4.442 1.00 80.88 90 GLU A C 1
ATOM 715 O O . GLU A 1 90 ? -1.064 6.356 3.318 1.00 80.88 90 GLU A O 1
ATOM 720 N N . GLY A 1 91 ? -0.795 6.308 5.546 1.00 80.31 91 GLY A N 1
ATOM 721 C CA . GLY A 1 91 ? 0.639 6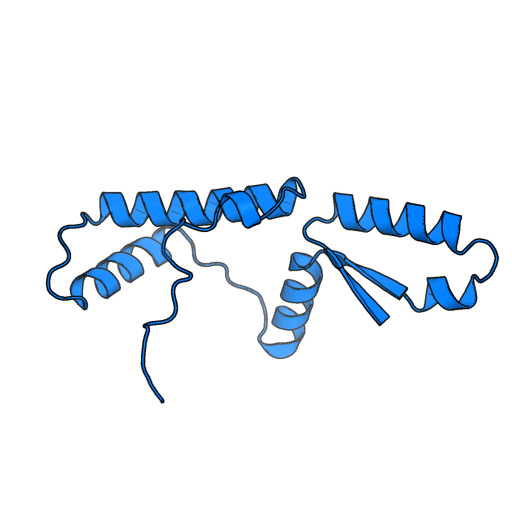.601 5.514 1.00 80.31 91 GLY A CA 1
ATOM 722 C C . GLY A 1 91 ? 1.438 5.536 4.757 1.00 80.31 91 GLY A C 1
ATOM 723 O O . GLY A 1 91 ? 2.315 5.856 3.948 1.00 80.31 91 GLY A O 1
ATOM 724 N N . LEU A 1 92 ? 1.092 4.255 4.932 1.00 74.38 92 LEU A N 1
ATOM 725 C CA . LEU A 1 92 ? 1.664 3.172 4.132 1.00 74.38 92 LEU A CA 1
ATOM 726 C C . LEU A 1 92 ? 1.302 3.326 2.648 1.00 74.38 92 LEU A C 1
ATOM 728 O O . LEU A 1 92 ? 2.170 3.182 1.784 1.00 74.38 92 LEU A O 1
ATOM 732 N N . ARG A 1 93 ? 0.040 3.642 2.332 1.00 73.81 93 ARG A N 1
ATOM 733 C CA . ARG A 1 93 ? -0.419 3.836 0.949 1.00 73.81 93 ARG A CA 1
ATOM 734 C C . ARG A 1 93 ? 0.313 4.993 0.271 1.00 73.81 93 ARG A C 1
ATOM 736 O O . ARG A 1 93 ? 0.734 4.860 -0.879 1.00 73.81 93 ARG A O 1
ATOM 743 N N . GLU A 1 94 ? 0.517 6.090 0.989 1.00 72.62 94 GLU A N 1
ATOM 744 C CA . GLU A 1 94 ? 1.255 7.255 0.514 1.00 72.62 94 GLU A CA 1
ATOM 745 C C . GLU A 1 94 ? 2.746 6.944 0.320 1.00 72.62 94 GLU A C 1
ATOM 747 O O . GLU A 1 94 ? 3.306 7.261 -0.730 1.00 72.62 94 GLU A O 1
ATOM 752 N N . SER A 1 95 ? 3.391 6.251 1.264 1.00 67.19 95 SER A N 1
ATOM 753 C CA . SER A 1 95 ? 4.802 5.853 1.138 1.00 67.19 95 SER A CA 1
ATOM 754 C C . SER A 1 95 ? 5.042 4.968 -0.092 1.00 67.19 95 SER A C 1
ATOM 756 O O . SER A 1 95 ? 6.008 5.185 -0.835 1.00 67.19 95 SER A O 1
ATOM 758 N N . LEU A 1 96 ? 4.125 4.033 -0.361 1.00 66.56 96 LEU A N 1
ATOM 759 C CA . LEU A 1 96 ? 4.161 3.174 -1.547 1.00 66.56 96 LEU A CA 1
ATOM 760 C C . LEU A 1 96 ? 3.866 3.938 -2.847 1.00 66.56 96 LEU A C 1
ATOM 762 O O . LEU A 1 96 ? 4.346 3.537 -3.903 1.00 66.56 96 LEU A O 1
ATOM 766 N N . SER A 1 97 ? 3.128 5.046 -2.793 1.00 65.88 97 SER A N 1
ATOM 767 C CA . SER A 1 97 ? 2.851 5.899 -3.956 1.00 65.88 97 SER A CA 1
ATOM 768 C C . SER A 1 97 ? 4.033 6.821 -4.289 1.00 65.88 97 SER A C 1
ATOM 770 O O . SER A 1 97 ? 4.503 6.881 -5.429 1.00 65.88 97 SER A O 1
ATOM 772 N N . THR A 1 98 ? 4.580 7.491 -3.274 1.00 63.28 98 THR A N 1
ATOM 773 C CA . THR A 1 98 ? 5.540 8.596 -3.435 1.00 63.28 98 THR A CA 1
ATOM 774 C C . THR A 1 98 ? 7.001 8.120 -3.445 1.00 63.28 98 THR A C 1
ATOM 776 O O . THR A 1 98 ? 7.913 8.896 -3.723 1.00 63.28 98 THR A O 1
ATOM 779 N N . GLY A 1 99 ? 7.261 6.830 -3.189 1.00 57.03 99 GLY A N 1
ATOM 780 C CA . GLY A 1 99 ? 8.625 6.288 -3.092 1.00 57.03 99 GLY A CA 1
ATOM 781 C C . GLY A 1 99 ? 9.393 6.817 -1.873 1.00 57.03 99 GLY A C 1
ATOM 782 O O . GLY A 1 99 ? 10.623 6.861 -1.887 1.00 57.03 99 GLY A O 1
ATOM 783 N N . GLY A 1 100 ? 8.663 7.258 -0.843 1.00 58.12 100 GLY A N 1
ATOM 784 C CA . GLY A 1 100 ? 9.206 7.848 0.378 1.00 58.12 100 GLY A CA 1
ATOM 785 C C . GLY A 1 100 ? 9.824 6.807 1.313 1.00 58.12 100 GLY A C 1
ATOM 786 O O . GLY A 1 100 ? 9.409 5.652 1.348 1.00 58.12 100 GLY A O 1
ATOM 787 N N . ASN A 1 101 ? 10.827 7.224 2.087 1.00 54.34 101 ASN A N 1
ATOM 788 C CA . ASN A 1 101 ? 11.571 6.367 3.008 1.00 54.34 101 ASN A CA 1
ATOM 789 C C . ASN A 1 101 ? 10.678 5.847 4.153 1.00 54.34 101 ASN A C 1
ATOM 791 O O . ASN A 1 101 ? 10.371 6.587 5.088 1.00 54.34 101 ASN A O 1
ATOM 795 N N . ALA A 1 102 ? 10.326 4.558 4.109 1.00 49.56 102 ALA A N 1
ATOM 796 C CA . ALA A 1 102 ? 9.499 3.876 5.110 1.00 49.56 102 ALA A CA 1
ATOM 797 C C . ALA A 1 102 ? 10.060 3.930 6.550 1.00 49.56 102 ALA A C 1
ATOM 799 O O . ALA A 1 102 ? 9.323 3.699 7.504 1.00 49.56 102 ALA A O 1
ATOM 800 N N . ARG A 1 103 ? 11.343 4.287 6.742 1.00 51.50 103 ARG A N 1
ATOM 801 C CA . ARG A 1 103 ? 11.933 4.484 8.081 1.00 51.50 103 ARG A CA 1
ATOM 802 C C . ARG A 1 103 ? 11.295 5.614 8.892 1.00 51.50 103 ARG A C 1
ATOM 804 O O . ARG A 1 103 ? 11.468 5.618 10.102 1.00 51.50 103 ARG A O 1
ATOM 811 N N . LEU A 1 104 ? 10.600 6.559 8.259 1.00 52.00 104 LEU A N 1
ATOM 812 C CA . LEU A 1 104 ? 10.022 7.719 8.951 1.00 52.00 104 LEU A CA 1
ATOM 813 C C . LEU A 1 104 ? 8.727 7.405 9.722 1.00 52.00 104 LEU A C 1
ATOM 815 O O . LEU A 1 104 ? 8.271 8.253 10.478 1.00 52.00 104 LEU A O 1
ATOM 819 N N . TRP A 1 105 ? 8.168 6.201 9.561 1.00 50.50 105 TRP A N 1
ATOM 820 C CA . TRP A 1 105 ? 6.882 5.801 10.150 1.00 50.50 105 TRP A CA 1
ATOM 821 C C . TRP A 1 105 ? 6.981 4.626 11.130 1.00 50.50 105 TRP A C 1
ATOM 823 O O . TRP A 1 105 ? 5.962 4.148 11.620 1.00 50.50 105 TRP A O 1
ATOM 833 N N . LEU A 1 106 ? 8.193 4.144 11.434 1.00 51.62 106 LEU A N 1
ATOM 834 C CA . LEU A 1 106 ? 8.371 3.182 12.521 1.00 51.62 106 LEU A CA 1
ATOM 835 C C . LEU A 1 106 ? 8.203 3.929 13.853 1.00 51.62 106 LEU A C 1
ATOM 837 O O . LEU A 1 106 ? 8.996 4.835 14.119 1.00 51.62 106 LEU A O 1
ATOM 841 N N . PRO A 1 107 ? 7.216 3.581 14.700 1.00 42.97 107 PRO A N 1
ATOM 842 C CA . PRO A 1 107 ? 7.134 4.149 16.037 1.00 42.97 107 PRO A CA 1
ATOM 843 C C . PRO A 1 107 ? 8.430 3.816 16.782 1.00 42.97 107 PRO A C 1
ATOM 845 O O . PRO A 1 107 ? 8.838 2.653 16.833 1.00 42.97 107 PRO A O 1
ATOM 848 N N . SER A 1 108 ? 9.077 4.834 17.358 1.00 48.00 108 SER A N 1
ATOM 849 C CA . SER A 1 108 ? 10.410 4.772 17.985 1.00 48.00 108 SER A CA 1
ATOM 850 C C . SER A 1 108 ? 10.563 3.781 19.157 1.00 48.00 108 SER A C 1
ATOM 852 O O . SER A 1 108 ? 11.592 3.798 19.818 1.00 48.00 108 SER A O 1
ATOM 854 N N . GLY A 1 109 ? 9.573 2.929 19.435 1.00 48.91 109 GLY A N 1
ATOM 855 C CA . GLY A 1 109 ? 9.551 1.993 20.562 1.00 48.91 109 GLY A CA 1
ATOM 856 C C . GLY A 1 109 ? 9.232 0.534 20.218 1.00 48.91 109 GLY A C 1
ATOM 857 O O . GLY A 1 109 ? 9.007 -0.241 21.136 1.00 48.91 109 GLY A O 1
ATOM 858 N N . VAL A 1 110 ? 9.181 0.131 18.940 1.00 51.50 110 VAL A N 1
ATOM 859 C CA . VAL A 1 110 ? 8.861 -1.271 18.559 1.00 51.50 110 VAL A CA 1
ATOM 860 C C . VAL A 1 110 ? 10.115 -2.122 18.281 1.00 51.50 110 VAL A C 1
ATOM 862 O O . VAL A 1 110 ? 10.012 -3.315 18.011 1.00 51.50 110 VAL A O 1
ATOM 865 N N . LEU A 1 111 ? 11.319 -1.548 18.395 1.00 44.69 111 LEU A N 1
ATOM 866 C CA . LEU A 1 111 ? 12.581 -2.254 18.142 1.00 44.69 111 LEU A CA 1
ATOM 867 C C . LEU A 1 111 ? 13.544 -2.232 19.341 1.00 44.69 111 LEU A C 1
ATOM 869 O O . LEU A 1 111 ? 14.729 -1.969 19.166 1.00 44.69 111 LEU A O 1
ATOM 873 N N . GLU A 1 112 ? 13.063 -2.530 20.545 1.00 41.53 112 GLU A N 1
ATOM 874 C CA . GLU A 1 112 ? 13.946 -3.094 21.571 1.00 41.53 112 GLU A CA 1
ATOM 875 C C . GLU A 1 112 ? 13.569 -4.566 21.772 1.00 41.53 112 GLU A C 1
ATOM 877 O O . GLU A 1 112 ? 12.458 -4.853 22.229 1.00 41.53 112 GLU A O 1
ATOM 882 N N . PRO A 1 113 ? 14.434 -5.527 21.386 1.00 45.31 113 PRO A N 1
ATOM 883 C CA . PRO A 1 113 ? 14.267 -6.890 21.862 1.00 45.31 113 PRO A CA 1
ATOM 884 C C . PRO A 1 113 ? 14.369 -6.873 23.396 1.00 45.31 113 PRO A C 1
ATOM 886 O O . PRO A 1 113 ? 15.172 -6.103 23.930 1.00 45.31 113 PRO A O 1
ATOM 889 N N . PRO A 1 114 ? 13.575 -7.687 24.116 1.00 41.38 114 PRO A N 1
ATOM 890 C CA . PRO A 1 114 ? 13.700 -7.770 25.563 1.00 41.38 114 PRO A CA 1
ATOM 891 C C . PRO A 1 114 ? 15.154 -8.120 25.910 1.00 41.38 114 PRO A C 1
ATOM 893 O O . PRO A 1 114 ? 15.688 -9.073 25.328 1.00 41.38 114 PRO A O 1
ATOM 896 N N . PRO A 1 115 ? 15.814 -7.364 26.807 1.00 51.47 115 PRO A N 1
ATOM 897 C CA . PRO A 1 115 ? 17.091 -7.802 27.324 1.00 51.47 115 PRO A CA 1
ATOM 898 C C . PRO A 1 115 ? 16.821 -9.098 28.090 1.00 51.47 115 PRO A C 1
ATOM 900 O O . PRO A 1 115 ? 15.910 -9.170 28.914 1.00 51.47 115 PRO A O 1
ATOM 903 N N . ASP A 1 116 ? 17.604 -10.116 27.759 1.00 54.09 116 ASP A N 1
ATOM 904 C CA . ASP A 1 116 ? 17.706 -11.382 28.478 1.00 54.09 116 ASP A CA 1
ATOM 905 C C . ASP A 1 116 ? 16.581 -12.401 28.209 1.00 54.09 116 ASP A C 1
ATOM 907 O O . ASP A 1 116 ? 15.698 -12.655 29.028 1.00 54.09 116 ASP A O 1
ATOM 911 N N . GLN A 1 117 ? 16.706 -13.112 27.086 1.00 49.66 117 GLN A N 1
ATOM 912 C CA . GLN A 1 117 ? 16.500 -14.566 27.074 1.00 49.66 117 GLN A CA 1
ATOM 913 C C . GLN A 1 117 ? 17.732 -15.202 26.411 1.00 49.66 117 GLN A C 1
ATOM 915 O O . GLN A 1 117 ? 18.135 -14.757 25.339 1.00 49.66 117 GLN A O 1
ATOM 920 N N . CYS A 1 118 ? 18.356 -16.146 27.126 1.00 45.00 118 CYS A N 1
ATOM 921 C CA . CYS A 1 118 ? 19.652 -16.783 26.848 1.00 45.00 118 CYS A CA 1
ATOM 922 C C . CYS A 1 118 ? 19.890 -17.242 25.404 1.00 45.00 118 CYS A C 1
ATOM 924 O O . CYS A 1 118 ? 18.947 -17.785 24.787 1.00 45.00 118 CYS A O 1
#